Protein AF-A0A2A2GQL5-F1 (afdb_monomer_lite)

Secondary structure (DSSP, 8-state):
---HHHHHHHHHTSGGGHHHHHHHHHHHHHHHHS-HHHHHHEEEEEEETTEEEEEES-HHHHHHHHHHHHHHHHHHHH-TTT-TTGGG--EEEEE--HHHHSPPPPP---------------------SHHHHHHHHHHHHHHHHHSPP--

pLDDT: mean 88.0, std 9.82, range [41.44, 96.56]

Foldseek 3Di:
DPDPVRVVVVVCPDPVNVQVLQVVLVVVCCVPPNDPVLVVQFPDWDDDPLEIETAGADPVSQVVCQVCWVVSLVVLLVCCVSNVPSVSGDTYGYDHPCVVNPDDPDPPPPPPPLDAQPDPLDDDQPDPDPVVSVVSVVVSVVSVVRHDDDD

Sequence (151 aa):
MKDSKHIISLLKAQPEFAKLLIKDEINLFKAAYLTPYLQEQILFIFVKNQTLFFAAKHPAFCQEFNYTREQIIQTLRQYPQKFPTLSKLSEAKAYVPRHILAPKPIPTTEIKRYFSEHSKGIFINHSTNPEIHALFEKLRLAILRNQPTQE

Structure (mmCIF, N/CA/C/O backbone):
data_AF-A0A2A2GQL5-F1
#
_entry.id   AF-A0A2A2GQL5-F1
#
loop_
_atom_site.group_PDB
_atom_site.id
_atom_site.type_symbol
_atom_site.label_atom_id
_atom_site.label_alt_id
_atom_site.label_comp_id
_atom_site.label_asym_id
_atom_site.label_entity_id
_atom_site.label_seq_id
_atom_site.pdbx_PDB_ins_code
_atom_site.Cartn_x
_atom_site.Cartn_y
_atom_site.Cartn_z
_atom_site.occupancy
_atom_site.B_iso_or_equiv
_atom_site.auth_seq_id
_atom_site.auth_comp_id
_atom_site.auth_asym_id
_atom_site.auth_atom_id
_atom_site.pdbx_PDB_model_num
ATOM 1 N N . MET A 1 1 ? -32.077 23.769 20.628 1.00 59.22 1 MET A N 1
ATOM 2 C CA . MET A 1 1 ? -31.805 22.994 19.393 1.00 59.22 1 MET A CA 1
ATOM 3 C C . MET A 1 1 ? -30.647 22.053 19.679 1.00 59.22 1 MET A C 1
ATOM 5 O O . MET A 1 1 ? -29.729 22.473 20.371 1.00 59.22 1 MET A O 1
ATOM 9 N N . LYS A 1 2 ? -30.693 20.791 19.236 1.00 72.25 2 LYS A N 1
ATOM 10 C CA . LYS A 1 2 ? -29.534 19.894 19.391 1.00 72.25 2 LYS A CA 1
ATOM 11 C C . LYS A 1 2 ? -28.389 20.425 18.525 1.00 72.25 2 LYS A C 1
ATOM 13 O O . LYS A 1 2 ? -28.633 20.814 17.386 1.00 72.25 2 LYS A O 1
ATOM 18 N N . ASP A 1 3 ? -27.177 20.464 19.074 1.00 89.81 3 ASP A N 1
ATOM 19 C CA . ASP A 1 3 ? -25.984 20.879 18.333 1.00 89.81 3 ASP A CA 1
ATOM 20 C C . ASP A 1 3 ? -25.779 19.956 17.120 1.00 89.81 3 ASP A C 1
ATOM 22 O O . ASP A 1 3 ? -25.913 18.734 17.216 1.00 89.81 3 ASP A O 1
ATOM 26 N N . SER A 1 4 ? -25.436 20.546 15.979 1.00 86.19 4 SER A N 1
ATOM 27 C CA . SER A 1 4 ? -25.041 19.852 14.751 1.00 86.19 4 SER A CA 1
ATOM 28 C C . SER A 1 4 ? -24.032 18.723 15.004 1.00 86.19 4 SER A C 1
ATOM 30 O O . SER A 1 4 ? -24.197 17.619 14.483 1.00 86.19 4 SER A O 1
ATOM 32 N N . LYS A 1 5 ? -23.043 18.942 15.883 1.00 86.25 5 LYS A N 1
ATOM 33 C CA . LYS A 1 5 ? -22.047 17.925 16.265 1.00 86.25 5 LYS A CA 1
ATOM 34 C C . LYS A 1 5 ? -22.685 16.724 16.954 1.00 86.25 5 LYS A C 1
ATOM 36 O O . LYS A 1 5 ? -22.304 15.583 16.702 1.00 86.25 5 LYS A O 1
ATOM 41 N N . HIS A 1 6 ? -23.674 16.981 17.804 1.00 87.00 6 HIS A N 1
ATOM 42 C CA . HIS A 1 6 ? -24.406 15.942 18.513 1.00 87.00 6 HIS A CA 1
ATOM 43 C C . HIS A 1 6 ? -25.274 15.118 17.553 1.00 87.00 6 HIS A C 1
ATOM 45 O O . HIS A 1 6 ? -25.283 13.894 17.642 1.00 87.00 6 HIS A O 1
ATOM 51 N N . ILE A 1 7 ? -25.930 15.765 16.583 1.00 87.38 7 ILE A N 1
ATOM 52 C CA . ILE A 1 7 ? -26.711 15.082 15.537 1.00 87.38 7 ILE A CA 1
ATOM 53 C C . ILE A 1 7 ? -25.805 14.189 14.678 1.00 87.38 7 ILE A C 1
ATOM 55 O O . ILE A 1 7 ? -26.123 13.023 14.455 1.00 87.38 7 ILE A O 1
ATOM 59 N N . ILE A 1 8 ? -24.649 14.705 14.248 1.00 84.81 8 ILE A N 1
ATOM 60 C CA . ILE A 1 8 ? -23.669 13.941 13.463 1.00 84.81 8 ILE A CA 1
ATOM 61 C C . ILE A 1 8 ? -23.149 12.738 14.257 1.00 84.81 8 ILE A C 1
ATOM 63 O O . ILE A 1 8 ? -23.041 11.647 13.705 1.00 84.81 8 ILE A O 1
ATOM 67 N N . SER A 1 9 ? -22.850 12.914 15.546 1.00 84.31 9 SER A N 1
ATOM 68 C CA . SER A 1 9 ? -22.431 11.814 16.424 1.00 84.31 9 SER A CA 1
ATOM 69 C C . SER A 1 9 ? -23.502 10.721 16.516 1.00 84.31 9 SER A C 1
ATOM 71 O O . SER A 1 9 ? -23.198 9.538 16.372 1.00 84.31 9 SER A O 1
ATOM 73 N N . LEU A 1 10 ? -24.769 11.121 16.665 1.00 85.31 10 LEU A N 1
ATOM 74 C CA . LEU A 1 10 ? -25.898 10.195 16.728 1.00 85.31 10 LEU A CA 1
ATOM 75 C C . LEU A 1 10 ? -26.054 9.388 15.430 1.00 85.31 10 LEU A C 1
ATOM 77 O O . LEU A 1 10 ? -26.258 8.179 15.481 1.00 85.31 10 LEU A O 1
ATOM 81 N N . LEU A 1 11 ? -25.915 10.045 14.273 1.00 84.38 11 LEU A N 1
ATOM 82 C CA . LEU A 1 11 ? -25.955 9.385 12.965 1.00 84.38 11 LEU A CA 1
ATOM 83 C C . LEU A 1 11 ? -24.792 8.402 12.805 1.00 84.38 11 LEU A C 1
ATOM 85 O O . LEU A 1 11 ? -24.998 7.262 12.404 1.00 84.38 11 LEU A O 1
ATOM 89 N N . LYS A 1 12 ? -23.576 8.803 13.187 1.00 81.19 12 LYS A N 1
ATOM 90 C CA . LYS A 1 12 ? -22.389 7.936 13.133 1.00 81.19 12 LYS A CA 1
ATOM 91 C C . LYS A 1 12 ? -22.515 6.684 13.998 1.00 81.19 12 LYS A C 1
ATOM 93 O O . LYS A 1 12 ? -21.913 5.673 13.660 1.00 81.19 12 LYS A O 1
ATOM 98 N N . ALA A 1 13 ? -23.284 6.739 15.084 1.00 81.19 13 ALA A N 1
ATOM 99 C CA . ALA A 1 13 ? -23.524 5.585 15.945 1.00 81.19 13 ALA A CA 1
ATOM 100 C C . ALA A 1 13 ? -24.427 4.517 15.298 1.00 81.19 13 ALA A C 1
ATOM 102 O O . ALA A 1 13 ? -24.478 3.391 15.792 1.00 81.19 13 ALA A O 1
ATOM 103 N N . GLN A 1 14 ? -25.139 4.834 14.209 1.00 87.06 14 GLN A N 1
ATOM 104 C CA . GLN A 1 14 ? -25.998 3.859 13.545 1.00 87.06 14 GLN A CA 1
ATOM 105 C C . GLN A 1 14 ? -25.193 2.909 12.640 1.00 87.06 14 GLN A C 1
ATOM 107 O O . GLN A 1 14 ? -24.271 3.340 11.941 1.00 87.06 14 GLN A O 1
ATOM 112 N N . PRO A 1 15 ? -25.557 1.612 12.592 1.00 83.69 15 PRO A N 1
ATOM 113 C CA . PRO A 1 15 ? -24.811 0.594 11.846 1.00 83.69 15 PRO A CA 1
ATOM 114 C C . PRO A 1 15 ? -24.758 0.865 10.336 1.00 83.69 15 PRO A C 1
ATOM 116 O O . PRO A 1 15 ? -23.785 0.501 9.676 1.00 83.69 15 PRO A O 1
ATOM 119 N N . GLU A 1 16 ? -25.757 1.561 9.791 1.00 85.31 16 GLU A N 1
ATOM 120 C CA . GLU A 1 16 ? -25.812 1.981 8.385 1.00 85.31 16 GLU A CA 1
ATOM 121 C C . GLU A 1 16 ? -24.617 2.867 7.989 1.00 85.31 16 GLU A C 1
ATOM 123 O O . GLU A 1 16 ? -24.134 2.812 6.855 1.00 85.31 16 GLU A O 1
ATOM 128 N N . PHE A 1 17 ? -24.066 3.619 8.947 1.00 86.44 17 PHE A N 1
ATOM 129 C CA . PHE A 1 17 ? -22.921 4.506 8.752 1.00 86.44 17 PHE A CA 1
ATOM 130 C C . PHE A 1 17 ? -21.584 3.884 9.180 1.00 86.44 17 PHE A C 1
ATOM 132 O O . PHE A 1 17 ? -20.573 4.586 9.232 1.00 86.44 17 PHE A O 1
ATOM 139 N N . ALA A 1 18 ? -21.513 2.566 9.403 1.00 84.44 18 ALA A N 1
ATOM 140 C CA . ALA A 1 18 ? -20.266 1.887 9.778 1.00 84.44 18 ALA A CA 1
ATOM 141 C C . ALA A 1 18 ? -19.112 2.145 8.786 1.00 84.44 18 ALA A C 1
ATOM 143 O O . ALA A 1 18 ? -17.957 2.298 9.181 1.00 84.44 18 ALA A O 1
ATOM 144 N N . LYS A 1 19 ? -19.417 2.275 7.486 1.00 87.81 19 LYS A N 1
ATOM 145 C CA . LYS A 1 19 ? -18.421 2.641 6.459 1.00 87.81 19 LYS A CA 1
ATOM 146 C C . LYS A 1 19 ? -17.811 4.026 6.696 1.00 87.81 19 LYS A C 1
ATOM 148 O O . LYS A 1 19 ? -16.643 4.240 6.376 1.00 87.81 19 LYS A O 1
ATOM 153 N N . LEU A 1 20 ? -18.593 4.961 7.231 1.00 88.44 20 LEU A N 1
ATOM 154 C CA . LEU A 1 20 ? -18.150 6.321 7.518 1.00 88.44 20 LEU A CA 1
ATOM 155 C C . LEU A 1 20 ? -17.244 6.354 8.751 1.00 88.44 20 LEU A C 1
ATOM 157 O O . LEU A 1 20 ? -16.194 6.986 8.695 1.00 88.44 20 LEU A O 1
ATOM 161 N N . LEU A 1 21 ? -17.579 5.589 9.797 1.00 88.88 21 LEU A N 1
ATOM 162 C CA . LEU A 1 21 ? -16.697 5.383 10.952 1.00 88.88 21 LEU A CA 1
ATOM 163 C C . LEU A 1 21 ? -15.330 4.828 10.533 1.00 88.88 21 LEU A C 1
ATOM 165 O O . LEU A 1 21 ? -14.300 5.381 10.907 1.00 88.88 21 LEU A O 1
ATOM 169 N N . ILE A 1 22 ? -15.311 3.792 9.687 1.00 92.25 22 ILE A N 1
ATOM 170 C CA . ILE A 1 22 ? -14.058 3.221 9.166 1.00 92.25 22 ILE A CA 1
ATOM 171 C C . ILE A 1 22 ? -13.249 4.279 8.409 1.00 92.25 22 ILE A C 1
ATOM 173 O O . ILE A 1 22 ? -12.033 4.365 8.573 1.00 92.25 22 ILE A O 1
ATOM 177 N N . LYS A 1 23 ? -13.908 5.099 7.584 1.00 93.00 23 LYS A N 1
ATOM 178 C CA . LYS A 1 23 ? -13.243 6.170 6.835 1.00 93.00 23 LYS A CA 1
ATOM 179 C C . LYS A 1 23 ? -12.632 7.220 7.768 1.00 93.00 23 LYS A C 1
ATOM 181 O O . LYS A 1 23 ? -11.507 7.650 7.524 1.00 93.00 23 LYS A O 1
ATOM 186 N N . ASP A 1 24 ? -13.338 7.600 8.828 1.00 92.31 24 ASP A N 1
ATOM 187 C CA . ASP A 1 24 ? -12.842 8.545 9.830 1.00 92.31 24 ASP A CA 1
ATOM 188 C C . ASP A 1 24 ? -11.637 7.982 10.591 1.00 92.31 24 ASP A C 1
ATOM 190 O O . ASP A 1 24 ? -10.626 8.670 10.729 1.00 92.31 24 ASP A O 1
ATOM 194 N N . GLU A 1 25 ? -11.697 6.716 11.012 1.00 94.50 25 GLU A N 1
ATOM 195 C CA . GLU A 1 25 ? -10.573 6.032 11.661 1.00 94.50 25 GLU A CA 1
ATOM 196 C C . GLU A 1 25 ? -9.354 5.933 10.735 1.00 94.50 25 GLU A C 1
ATOM 198 O O . GLU A 1 25 ? -8.230 6.191 11.161 1.00 94.50 25 GLU A O 1
ATOM 203 N N . ILE A 1 26 ? -9.556 5.627 9.449 1.00 95.38 26 ILE A N 1
ATOM 204 C CA . ILE A 1 26 ? -8.481 5.614 8.447 1.00 95.38 26 ILE A CA 1
ATOM 205 C C . ILE A 1 26 ? -7.865 7.008 8.289 1.00 95.38 26 ILE A C 1
ATOM 207 O O . ILE A 1 26 ? -6.642 7.130 8.218 1.00 95.38 26 ILE A O 1
ATOM 211 N N . ASN A 1 27 ? -8.681 8.062 8.230 1.00 94.75 27 ASN A N 1
ATOM 212 C CA . ASN A 1 27 ? -8.187 9.435 8.107 1.00 94.75 27 ASN A CA 1
ATOM 213 C C . ASN A 1 27 ? -7.388 9.854 9.344 1.00 94.75 27 ASN A C 1
ATOM 215 O O . ASN A 1 27 ? -6.314 10.441 9.210 1.00 94.75 27 ASN A O 1
ATOM 219 N N . LEU A 1 28 ? -7.875 9.504 10.536 1.00 94.69 28 LEU A N 1
ATOM 220 C CA . LEU A 1 28 ? -7.161 9.729 11.787 1.00 94.69 28 LEU A CA 1
ATOM 221 C C . LEU A 1 28 ? -5.833 8.966 11.808 1.00 94.69 28 LEU A C 1
ATOM 223 O O . LEU A 1 28 ? -4.807 9.541 12.161 1.00 94.69 28 LEU A O 1
ATOM 227 N N . PHE A 1 29 ? -5.833 7.699 11.386 1.00 94.00 29 PHE A N 1
ATOM 228 C CA . PHE A 1 29 ? -4.621 6.890 11.291 1.00 94.00 29 PHE A CA 1
ATOM 229 C C . PHE A 1 29 ? -3.598 7.522 10.340 1.00 94.00 29 PHE A C 1
ATOM 231 O O . PHE A 1 29 ? -2.436 7.683 10.711 1.00 94.00 29 PHE A O 1
ATOM 238 N N . LYS A 1 30 ? -4.034 7.939 9.142 1.00 93.25 30 LYS A N 1
ATOM 239 C CA . LYS A 1 30 ? -3.178 8.635 8.172 1.00 93.25 30 LYS A CA 1
ATOM 240 C C . LYS A 1 30 ? -2.542 9.878 8.791 1.00 93.25 30 LYS A C 1
ATOM 242 O O . LYS A 1 30 ? -1.329 10.023 8.722 1.00 93.25 30 LYS A O 1
ATOM 247 N N . ALA A 1 31 ? -3.349 10.735 9.414 1.00 92.88 31 ALA A N 1
ATOM 248 C CA . ALA A 1 31 ? -2.881 11.993 9.985 1.00 92.88 31 ALA A CA 1
ATOM 249 C C . ALA A 1 31 ? -1.938 11.801 11.184 1.00 92.88 31 ALA A C 1
ATOM 251 O O . ALA A 1 31 ? -1.000 12.574 11.346 1.00 92.88 31 ALA A O 1
ATOM 252 N N . ALA A 1 32 ? -2.186 10.793 12.023 1.00 90.75 32 ALA A N 1
ATOM 253 C CA . ALA A 1 32 ? -1.440 10.593 13.262 1.00 90.75 32 ALA A CA 1
ATOM 254 C C . ALA A 1 32 ? -0.166 9.749 13.097 1.00 90.75 32 ALA A C 1
ATOM 256 O O . ALA A 1 32 ? 0.795 9.977 13.827 1.00 90.75 32 ALA A O 1
ATOM 257 N N . TYR A 1 33 ? -0.152 8.776 12.178 1.00 88.56 33 TYR A N 1
ATOM 258 C CA . TYR A 1 33 ? 0.907 7.755 12.121 1.00 88.56 33 TYR A CA 1
ATOM 259 C C . TYR A 1 33 ? 1.684 7.715 10.805 1.00 88.56 33 TYR A C 1
ATOM 261 O O . TYR A 1 33 ? 2.751 7.107 10.760 1.00 88.56 33 TYR A O 1
ATOM 269 N N . LEU A 1 34 ? 1.188 8.333 9.730 1.00 90.69 34 LEU A N 1
ATOM 270 C CA . LEU A 1 34 ? 1.891 8.335 8.449 1.00 90.69 34 LEU A CA 1
ATOM 271 C C . LEU A 1 34 ? 2.551 9.685 8.197 1.00 90.69 34 LEU A C 1
ATOM 273 O O . LEU A 1 34 ? 1.899 10.728 8.243 1.00 90.69 34 LEU A O 1
ATOM 277 N N . THR A 1 35 ? 3.834 9.655 7.841 1.00 91.56 35 THR A N 1
ATOM 278 C CA . THR A 1 35 ? 4.534 10.848 7.360 1.00 91.56 35 THR A CA 1
ATOM 279 C C . THR A 1 35 ? 3.921 11.328 6.038 1.00 91.56 35 THR A C 1
ATOM 281 O O . THR A 1 35 ? 3.376 10.508 5.289 1.00 91.56 35 THR A O 1
ATOM 284 N N . PRO A 1 36 ? 4.033 12.627 5.697 1.00 92.81 36 PRO A N 1
ATOM 285 C CA . PRO A 1 36 ? 3.515 13.155 4.432 1.00 92.81 36 PRO A CA 1
ATOM 286 C C . PRO A 1 36 ? 3.990 12.357 3.210 1.00 92.81 36 PRO A C 1
ATOM 288 O O . PRO A 1 36 ? 3.187 11.994 2.356 1.00 92.81 36 PRO A O 1
ATOM 291 N N . TYR A 1 37 ? 5.267 11.962 3.198 1.00 91.38 37 TYR A N 1
ATOM 292 C CA . TYR A 1 37 ? 5.838 11.117 2.150 1.00 91.3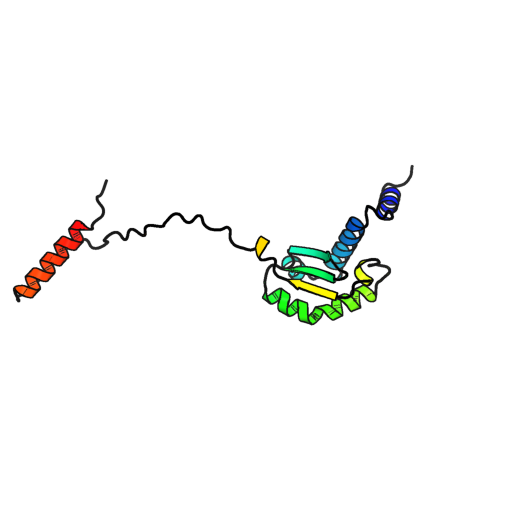8 37 TYR A CA 1
ATOM 293 C C . TYR A 1 37 ? 5.110 9.771 2.005 1.00 91.38 37 TYR A C 1
ATOM 295 O O . TYR A 1 37 ? 4.743 9.376 0.900 1.00 91.38 37 TYR A O 1
ATOM 303 N N . LEU A 1 38 ? 4.855 9.060 3.110 1.00 90.75 38 LEU A N 1
ATOM 304 C CA . LEU A 1 38 ? 4.147 7.776 3.062 1.00 90.75 38 LEU A CA 1
ATOM 305 C C . LEU A 1 38 ? 2.695 7.954 2.606 1.00 90.75 38 LEU A C 1
ATOM 307 O O . LEU A 1 38 ? 2.176 7.118 1.866 1.00 90.75 38 LEU A O 1
ATOM 311 N N . GLN A 1 39 ? 2.046 9.049 3.010 1.00 93.00 39 GLN A N 1
ATOM 312 C CA . GLN A 1 39 ? 0.692 9.368 2.561 1.00 93.00 39 GLN A CA 1
ATOM 313 C C . GLN A 1 39 ? 0.636 9.574 1.043 1.00 93.00 39 GLN A C 1
ATOM 315 O O . GLN A 1 39 ? -0.290 9.073 0.407 1.00 93.00 39 GLN A O 1
ATOM 320 N N . GLU A 1 40 ? 1.636 10.230 0.449 1.00 93.69 40 GLU A N 1
ATOM 321 C CA . GLU A 1 40 ? 1.721 10.429 -1.003 1.00 93.69 40 GLU A CA 1
ATOM 322 C C . GLU A 1 40 ? 1.887 9.123 -1.786 1.00 93.69 40 GLU A C 1
ATOM 324 O O . GLU A 1 40 ? 1.430 9.034 -2.929 1.00 93.69 40 GLU A O 1
ATOM 329 N N . GLN A 1 41 ? 2.518 8.103 -1.199 1.00 93.62 41 GLN A N 1
ATOM 330 C CA . GLN A 1 41 ? 2.685 6.795 -1.840 1.00 93.62 41 GLN A CA 1
ATOM 331 C C . GLN A 1 41 ? 1.406 5.948 -1.821 1.00 93.62 41 GLN A C 1
ATOM 333 O O . GLN A 1 41 ? 1.271 5.017 -2.621 1.00 93.62 41 GLN A O 1
ATOM 338 N N . ILE A 1 42 ? 0.451 6.270 -0.946 1.00 94.88 42 ILE A N 1
ATOM 339 C CA . ILE A 1 42 ? -0.797 5.525 -0.770 1.00 94.88 42 ILE A CA 1
ATOM 340 C C . ILE A 1 42 ? -1.911 6.175 -1.594 1.00 94.88 42 ILE A C 1
ATOM 342 O O . ILE A 1 42 ? -2.324 7.303 -1.343 1.00 94.88 42 ILE A O 1
ATOM 346 N N . LEU A 1 43 ? -2.471 5.423 -2.540 1.00 94.81 43 LEU A N 1
ATOM 347 C CA . LEU A 1 43 ? -3.637 5.832 -3.324 1.00 94.81 43 LEU A CA 1
ATOM 348 C C . LEU A 1 43 ? -4.898 5.858 -2.453 1.00 94.81 43 LEU A C 1
ATOM 350 O O . LEU A 1 43 ? -5.604 6.860 -2.384 1.00 94.81 43 LEU A O 1
ATOM 354 N N . PHE A 1 44 ? -5.182 4.755 -1.762 1.00 94.62 44 PHE A N 1
ATOM 355 C CA . PHE A 1 44 ? -6.315 4.638 -0.845 1.00 94.62 44 PHE A CA 1
ATOM 356 C C . PHE A 1 44 ? -6.105 3.486 0.140 1.00 94.62 44 PHE A C 1
ATOM 358 O O . PHE A 1 44 ? -5.250 2.621 -0.054 1.00 94.62 44 PHE A O 1
ATOM 365 N N . ILE A 1 45 ? -6.893 3.494 1.213 1.00 95.69 45 ILE A N 1
ATOM 366 C CA . ILE A 1 45 ? -6.896 2.4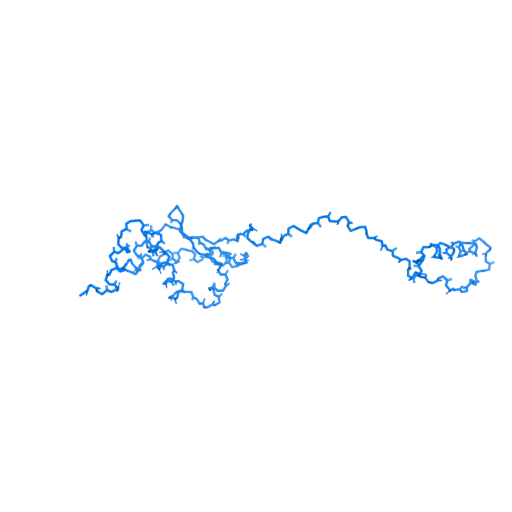64 2.254 1.00 95.69 45 ILE A CA 1
ATOM 367 C C . ILE A 1 45 ? -8.332 1.974 2.409 1.00 95.69 45 ILE A C 1
ATOM 369 O O . ILE A 1 45 ? -9.263 2.781 2.357 1.00 95.69 45 ILE A O 1
ATOM 373 N N . PHE A 1 46 ? -8.524 0.672 2.595 1.00 95.38 46 PHE A N 1
ATOM 374 C CA . PHE A 1 46 ? -9.841 0.095 2.857 1.00 95.38 46 PHE A CA 1
ATOM 375 C C . PHE A 1 46 ? -9.746 -1.144 3.743 1.00 95.38 46 PHE A C 1
ATOM 377 O O . PHE A 1 46 ? -8.685 -1.746 3.889 1.00 95.38 46 PHE A O 1
ATOM 384 N N . VAL A 1 47 ? -10.877 -1.542 4.318 1.00 94.69 47 VAL A N 1
ATOM 385 C CA . VAL A 1 47 ? -10.993 -2.753 5.136 1.00 94.69 47 VAL A CA 1
ATOM 386 C C . VAL A 1 47 ? -11.761 -3.816 4.359 1.00 94.69 47 VAL A C 1
ATOM 388 O O . VAL A 1 47 ? -12.824 -3.535 3.803 1.00 94.69 47 VAL A O 1
ATOM 391 N N . LYS A 1 48 ? -11.244 -5.046 4.329 1.00 93.88 48 LYS A N 1
ATOM 392 C CA . LYS A 1 48 ? -11.937 -6.215 3.769 1.00 93.88 48 LYS A CA 1
ATOM 393 C C . LYS A 1 48 ? -11.497 -7.474 4.510 1.00 93.88 48 LYS A C 1
ATOM 395 O O . LYS A 1 48 ? -10.311 -7.647 4.744 1.00 93.88 48 LYS A O 1
ATOM 400 N N . ASN A 1 49 ? -12.434 -8.356 4.860 1.00 92.69 49 ASN A N 1
ATOM 401 C CA . ASN A 1 49 ? -12.152 -9.646 5.511 1.00 92.69 49 ASN A CA 1
ATOM 402 C C . ASN A 1 49 ? -11.251 -9.530 6.761 1.00 92.69 49 ASN A C 1
ATOM 404 O O . ASN A 1 49 ? -10.289 -10.275 6.900 1.00 92.69 49 ASN A O 1
ATOM 408 N N . GLN A 1 50 ? -11.531 -8.564 7.647 1.00 92.88 50 GLN A N 1
ATOM 409 C CA . GLN A 1 50 ? -10.705 -8.245 8.830 1.00 92.88 50 GLN A CA 1
ATOM 410 C C . GLN A 1 50 ? -9.250 -7.827 8.523 1.00 92.88 50 GLN A C 1
ATOM 412 O O . GLN A 1 50 ? -8.429 -7.732 9.431 1.00 92.88 50 GLN A O 1
ATOM 417 N N .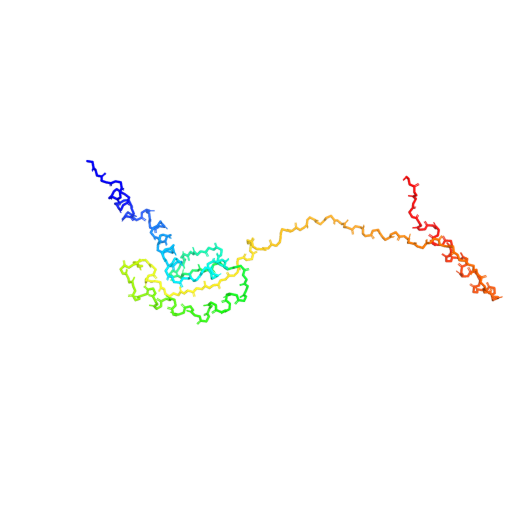 THR A 1 51 ? -8.932 -7.528 7.262 1.00 95.06 51 THR A N 1
ATOM 418 C CA . THR A 1 51 ? -7.623 -7.041 6.821 1.00 95.06 51 THR A CA 1
ATOM 419 C C . THR A 1 51 ? -7.693 -5.562 6.441 1.00 95.06 51 THR A C 1
ATOM 421 O O . THR A 1 51 ? -8.619 -5.134 5.741 1.00 95.06 51 THR A O 1
ATOM 424 N N . LEU A 1 52 ? -6.694 -4.789 6.870 1.00 96.00 52 LEU A N 1
ATOM 425 C CA . LEU A 1 52 ? -6.473 -3.410 6.441 1.00 96.00 52 LEU A CA 1
ATOM 426 C C . LEU A 1 52 ? -5.600 -3.387 5.181 1.00 96.00 52 LEU A C 1
ATOM 428 O O . LEU A 1 52 ? -4.426 -3.754 5.219 1.00 96.00 52 LEU A O 1
ATOM 432 N N . PHE A 1 53 ? -6.164 -2.953 4.061 1.00 96.12 53 PHE A N 1
ATOM 433 C CA . PHE A 1 53 ? -5.475 -2.904 2.778 1.00 96.12 53 PHE A CA 1
ATOM 434 C C . PHE A 1 53 ? -4.992 -1.501 2.438 1.00 96.12 53 PHE A C 1
ATOM 436 O O . PHE A 1 53 ? -5.758 -0.541 2.496 1.00 96.12 53 PHE A O 1
ATOM 443 N N . PHE A 1 54 ? -3.744 -1.419 1.989 1.00 95.75 54 PHE A N 1
ATOM 444 C CA . PHE A 1 54 ? -3.085 -0.212 1.512 1.00 95.75 54 PHE A CA 1
ATOM 445 C C . PHE A 1 54 ? -2.810 -0.356 0.015 1.00 95.75 54 PHE A C 1
ATOM 447 O O . PHE A 1 54 ? -1.961 -1.146 -0.402 1.00 95.75 54 PHE A O 1
ATOM 454 N N . ALA A 1 55 ? -3.539 0.395 -0.807 1.00 96.06 55 ALA A N 1
ATOM 455 C CA . ALA A 1 55 ? -3.270 0.471 -2.235 1.00 96.06 55 ALA A CA 1
ATOM 456 C C . ALA A 1 55 ? -2.158 1.498 -2.472 1.00 96.06 55 ALA A C 1
ATOM 458 O O . ALA A 1 55 ? -2.351 2.683 -2.200 1.00 96.06 55 ALA A O 1
ATOM 459 N N . ALA A 1 56 ? -1.002 1.059 -2.964 1.00 95.38 56 ALA A N 1
ATOM 460 C CA . ALA A 1 56 ? 0.178 1.900 -3.146 1.00 95.38 56 ALA A CA 1
ATOM 461 C C . ALA A 1 56 ? 0.502 2.156 -4.622 1.00 95.38 56 ALA A C 1
ATOM 463 O O . ALA A 1 56 ? 0.150 1.366 -5.499 1.00 95.38 56 ALA A O 1
ATOM 464 N N . LYS A 1 57 ? 1.212 3.256 -4.887 1.00 93.94 57 LYS A N 1
ATOM 465 C CA . LYS A 1 57 ? 1.663 3.648 -6.231 1.00 93.94 57 LYS A CA 1
ATOM 466 C C . LYS A 1 57 ? 2.782 2.759 -6.772 1.00 93.94 57 LYS A C 1
ATOM 468 O O . LYS A 1 57 ? 2.812 2.491 -7.968 1.00 93.94 57 LYS A O 1
ATOM 473 N N . HIS A 1 58 ? 3.700 2.319 -5.911 1.00 91.44 58 HIS A N 1
ATOM 474 C CA . HIS A 1 58 ? 4.936 1.662 -6.335 1.00 91.44 58 HIS A CA 1
ATOM 475 C C . HIS A 1 58 ? 5.158 0.305 -5.637 1.00 91.44 58 HIS A C 1
ATOM 477 O O . HIS A 1 58 ? 4.957 0.217 -4.425 1.00 91.44 58 HIS A O 1
ATOM 483 N N . PRO A 1 59 ? 5.627 -0.745 -6.344 1.00 91.31 59 PRO A N 1
ATOM 484 C CA . PRO A 1 59 ? 5.887 -2.060 -5.746 1.00 91.31 59 PRO A CA 1
ATOM 485 C C . PRO A 1 59 ? 6.908 -2.041 -4.606 1.00 91.31 59 PRO A C 1
ATOM 487 O O . PRO A 1 59 ? 6.710 -2.731 -3.610 1.00 91.31 59 PRO A O 1
ATOM 490 N N . ALA A 1 60 ? 7.958 -1.219 -4.720 1.00 90.94 60 ALA A N 1
ATOM 491 C CA . ALA A 1 60 ? 8.976 -1.098 -3.670 1.00 90.94 60 ALA A CA 1
ATOM 492 C C . ALA A 1 60 ? 8.376 -0.623 -2.336 1.00 90.94 60 ALA A C 1
ATOM 494 O O . ALA A 1 60 ? 8.732 -1.138 -1.284 1.00 90.94 60 ALA A O 1
ATOM 495 N N . PHE A 1 61 ? 7.387 0.280 -2.378 1.00 91.31 61 PHE A N 1
ATOM 496 C CA . PHE A 1 61 ? 6.667 0.685 -1.172 1.00 91.31 61 PHE A CA 1
ATOM 497 C C . PHE A 1 61 ? 5.949 -0.505 -0.532 1.00 91.31 61 PHE A C 1
ATOM 499 O O . PHE A 1 61 ? 5.989 -0.666 0.681 1.00 91.31 61 PHE A O 1
ATOM 506 N N . CYS A 1 62 ? 5.299 -1.360 -1.329 1.00 92.88 62 CYS A N 1
ATOM 507 C CA . CYS A 1 62 ? 4.612 -2.534 -0.793 1.00 92.88 62 CYS A CA 1
ATOM 508 C C . CYS A 1 62 ? 5.576 -3.500 -0.106 1.00 92.88 62 CYS A C 1
ATOM 510 O O . CYS A 1 62 ? 5.198 -4.102 0.894 1.00 92.88 62 CYS A O 1
ATOM 512 N N . GLN A 1 63 ? 6.790 -3.654 -0.633 1.00 89.62 63 GLN A N 1
ATOM 513 C CA . GLN A 1 63 ? 7.808 -4.507 -0.032 1.00 89.62 63 GLN A CA 1
ATOM 514 C C . GLN A 1 63 ? 8.193 -3.997 1.363 1.00 89.62 63 GLN A C 1
ATOM 516 O O . GLN A 1 63 ? 7.995 -4.722 2.334 1.00 89.62 63 GLN A O 1
ATOM 521 N N . GLU A 1 64 ? 8.609 -2.734 1.476 1.00 87.75 64 GLU A N 1
ATOM 522 C CA . GLU A 1 64 ? 8.968 -2.108 2.760 1.00 87.75 64 GLU A CA 1
ATOM 523 C C . GLU A 1 64 ? 7.799 -2.096 3.753 1.00 87.75 64 GLU A C 1
ATOM 525 O O . GLU A 1 64 ? 7.930 -2.438 4.929 1.00 87.75 64 GLU A O 1
ATOM 530 N N . PHE A 1 65 ? 6.604 -1.763 3.269 1.00 90.00 65 PHE A N 1
ATOM 531 C CA . PHE A 1 65 ? 5.408 -1.711 4.099 1.00 90.00 65 PHE A CA 1
ATOM 532 C C . PHE A 1 65 ? 5.025 -3.089 4.651 1.00 90.00 65 PHE A C 1
ATOM 534 O O . PHE A 1 65 ? 4.632 -3.220 5.809 1.00 90.00 65 PHE A O 1
ATOM 541 N N . ASN A 1 66 ? 5.148 -4.146 3.846 1.00 88.06 66 ASN A N 1
ATOM 542 C CA . ASN A 1 66 ? 4.783 -5.488 4.286 1.00 88.06 66 ASN A CA 1
ATOM 543 C C . ASN A 1 66 ? 5.733 -6.040 5.364 1.00 88.06 66 ASN A C 1
ATOM 545 O O . ASN A 1 66 ? 5.294 -6.893 6.132 1.00 88.06 66 ASN A O 1
ATOM 549 N N . TYR A 1 67 ? 6.961 -5.525 5.501 1.00 88.19 67 TYR A N 1
ATOM 550 C CA . TYR A 1 67 ? 7.826 -5.845 6.646 1.00 88.19 67 TYR A CA 1
ATOM 551 C C . TYR A 1 67 ? 7.318 -5.245 7.966 1.00 88.19 67 TYR A C 1
ATOM 553 O O . TYR A 1 67 ? 7.492 -5.847 9.021 1.00 88.19 67 TYR A O 1
ATOM 561 N N . THR A 1 68 ? 6.643 -4.092 7.926 1.00 88.06 68 THR A N 1
ATOM 562 C CA . THR A 1 68 ? 6.152 -3.378 9.125 1.00 88.06 68 THR A CA 1
ATOM 563 C C . THR A 1 68 ? 4.674 -3.638 9.439 1.00 88.06 68 THR A C 1
ATOM 565 O O . THR A 1 68 ? 4.141 -3.144 10.434 1.00 88.06 68 THR A O 1
ATOM 568 N N . ARG A 1 69 ? 3.991 -4.462 8.635 1.00 90.00 69 ARG A N 1
ATOM 569 C CA . ARG A 1 69 ? 2.539 -4.709 8.731 1.00 90.00 69 ARG A CA 1
ATOM 570 C C . ARG A 1 69 ? 2.057 -5.165 10.112 1.00 90.00 69 ARG A C 1
ATOM 572 O O . ARG A 1 69 ? 0.964 -4.794 10.533 1.00 90.00 69 ARG A O 1
ATOM 579 N N . GLU A 1 70 ? 2.858 -5.957 10.821 1.00 91.38 70 GLU A N 1
ATOM 580 C CA . GLU A 1 70 ? 2.504 -6.467 12.150 1.00 91.38 70 GLU A CA 1
ATOM 581 C C . GLU A 1 70 ? 2.520 -5.349 13.194 1.00 91.38 70 GLU A C 1
ATOM 583 O O . GLU A 1 70 ? 1.594 -5.243 13.998 1.00 91.38 70 GLU A O 1
ATOM 588 N N . GLN A 1 71 ? 3.512 -4.458 13.119 1.00 91.12 71 GLN A N 1
ATOM 589 C CA . GLN A 1 71 ? 3.630 -3.297 14.002 1.00 91.12 71 GLN A CA 1
ATOM 590 C C . GLN A 1 71 ? 2.446 -2.344 13.826 1.00 91.12 71 GLN A C 1
ATOM 592 O O . GLN A 1 71 ? 1.948 -1.797 14.809 1.00 91.12 71 GLN A O 1
ATOM 597 N N . ILE A 1 72 ? 1.937 -2.190 12.600 1.00 91.81 72 ILE A N 1
ATOM 598 C CA . ILE A 1 72 ? 0.743 -1.377 12.325 1.00 91.81 72 ILE A CA 1
ATOM 599 C C . ILE A 1 72 ? -0.468 -1.935 13.075 1.00 91.81 72 ILE A C 1
ATOM 601 O O . ILE A 1 72 ? -1.160 -1.194 13.774 1.00 91.81 72 ILE A O 1
ATOM 605 N N . ILE A 1 73 ? -0.709 -3.244 12.977 1.00 94.19 73 ILE A N 1
ATOM 606 C CA . ILE A 1 73 ? -1.832 -3.892 13.665 1.00 94.19 73 ILE A CA 1
ATOM 607 C C . ILE A 1 73 ? -1.665 -3.834 15.186 1.00 94.19 73 ILE A C 1
ATOM 609 O O . ILE A 1 73 ? -2.625 -3.531 15.894 1.00 94.19 73 ILE A O 1
ATOM 613 N N . GLN A 1 74 ? -0.455 -4.064 15.697 1.00 93.25 74 GLN A N 1
ATOM 614 C CA . GLN A 1 74 ? -0.158 -3.923 17.125 1.00 93.25 74 GLN A CA 1
ATOM 615 C C . GLN A 1 74 ? -0.417 -2.493 17.619 1.00 93.25 74 GLN A C 1
ATOM 617 O O . GLN A 1 74 ? -1.074 -2.312 18.642 1.00 93.25 74 GLN A O 1
ATOM 622 N N . THR A 1 75 ? 0.010 -1.483 16.860 1.00 91.50 75 THR A N 1
ATOM 623 C CA . THR A 1 75 ? -0.220 -0.067 17.186 1.00 91.50 75 THR A CA 1
ATOM 624 C C . THR A 1 75 ? -1.712 0.256 17.218 1.00 91.50 75 THR A C 1
ATOM 626 O O . THR A 1 75 ? -2.195 0.857 18.174 1.00 91.50 75 THR A O 1
ATOM 629 N N . LEU A 1 76 ? -2.486 -0.191 16.225 1.00 93.56 76 LEU A N 1
ATOM 630 C CA . LEU A 1 76 ? -3.939 0.016 16.210 1.00 93.56 76 LEU A CA 1
ATOM 631 C C . LEU A 1 76 ? -4.622 -0.633 17.425 1.00 93.56 76 LEU A C 1
ATOM 633 O O . LEU A 1 76 ? -5.522 -0.038 18.019 1.00 93.56 76 LEU A O 1
ATOM 637 N N . ARG A 1 77 ? -4.164 -1.821 17.836 1.00 94.31 77 ARG A N 1
ATOM 638 C CA . ARG A 1 77 ? -4.664 -2.539 19.021 1.00 94.31 77 ARG A CA 1
ATOM 639 C C . ARG A 1 77 ? -4.351 -1.844 20.343 1.00 94.31 77 ARG A C 1
ATOM 641 O O . ARG A 1 77 ? -5.120 -2.004 21.284 1.00 94.31 77 ARG A O 1
ATOM 648 N N . GLN A 1 78 ? -3.271 -1.069 20.425 1.00 93.94 78 GLN A N 1
ATOM 649 C CA . GLN A 1 78 ? -2.918 -0.306 21.630 1.00 93.94 78 GLN A CA 1
ATOM 650 C C . GLN A 1 78 ? -3.870 0.869 21.896 1.00 93.94 78 GLN A C 1
ATOM 652 O O . GLN A 1 78 ? -3.977 1.324 23.034 1.00 93.94 78 GLN A O 1
ATOM 657 N N . TYR A 1 79 ? -4.593 1.347 20.878 1.00 93.25 79 TYR A N 1
ATOM 658 C CA . TYR A 1 79 ? -5.468 2.518 20.986 1.00 93.25 79 TYR A CA 1
ATOM 659 C C . TYR A 1 79 ? -6.929 2.215 20.601 1.00 93.25 79 TYR A C 1
ATOM 661 O O . TYR A 1 79 ? -7.491 2.897 19.737 1.00 93.25 79 TYR A O 1
ATOM 669 N N . PRO A 1 80 ? -7.608 1.260 21.268 1.00 92.81 80 PRO A N 1
ATOM 670 C CA . PRO A 1 80 ? -8.968 0.849 20.909 1.00 92.81 80 PRO A CA 1
ATOM 671 C C . PRO A 1 80 ? -10.001 1.969 21.086 1.00 92.81 80 PRO A C 1
ATOM 673 O O . PRO A 1 80 ? -11.001 1.999 20.380 1.00 92.81 80 PRO A O 1
ATOM 676 N N . GLN A 1 81 ? -9.741 2.928 21.981 1.00 90.62 81 GLN A N 1
ATOM 677 C CA . GLN A 1 81 ? -10.604 4.097 22.185 1.00 90.62 81 GLN A CA 1
ATOM 678 C C . GLN A 1 81 ? -10.582 5.067 20.993 1.00 90.62 81 GLN A C 1
ATOM 680 O O . GLN A 1 81 ? -11.574 5.735 20.720 1.00 90.62 81 GLN A O 1
ATOM 685 N N . LYS A 1 82 ? -9.450 5.153 20.278 1.00 89.56 82 LYS A N 1
ATOM 686 C CA . LYS A 1 82 ? -9.306 5.998 19.079 1.00 89.56 82 LYS A CA 1
ATOM 687 C C . LYS A 1 82 ? -9.682 5.249 17.802 1.00 89.56 82 LYS A C 1
ATOM 689 O O . LYS A 1 82 ? -10.149 5.867 16.853 1.00 89.56 82 LYS A O 1
ATOM 694 N N . PHE A 1 83 ? -9.474 3.935 17.801 1.00 93.12 83 PHE A N 1
ATOM 695 C CA . PHE A 1 83 ? -9.670 3.059 16.652 1.00 93.12 83 PHE A CA 1
ATOM 696 C C . PHE A 1 83 ? -10.590 1.878 16.998 1.00 93.12 83 PHE A C 1
ATOM 698 O O . PHE A 1 83 ? -10.137 0.729 17.007 1.00 93.12 83 PHE A O 1
ATOM 705 N N . PRO A 1 84 ? -11.871 2.109 17.331 1.00 90.62 84 PRO A N 1
ATOM 706 C CA . PRO A 1 84 ? -12.765 1.046 17.794 1.00 90.62 84 PRO A CA 1
ATOM 707 C C . PRO A 1 84 ? -13.024 -0.03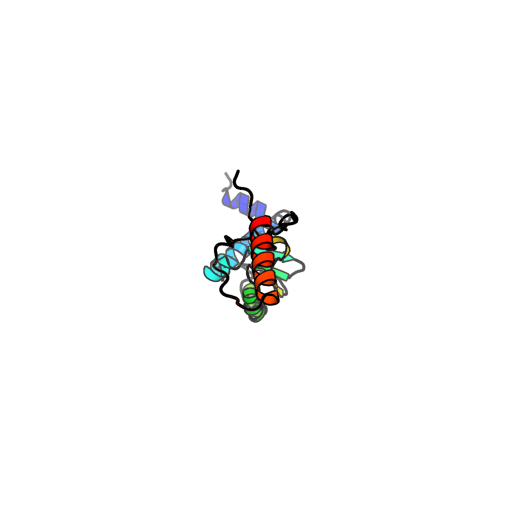8 16.739 1.00 90.62 84 PRO A C 1
ATOM 709 O O . PRO A 1 84 ? -13.312 -1.187 17.096 1.00 90.62 84 PRO A O 1
ATOM 712 N N . THR A 1 85 ? -12.905 0.295 15.452 1.00 91.94 85 THR A N 1
ATOM 713 C CA . THR A 1 85 ? -13.077 -0.653 14.348 1.00 91.94 85 THR A CA 1
ATOM 714 C C . THR A 1 85 ? -11.739 -1.217 13.886 1.00 91.94 85 THR A C 1
ATOM 716 O O . THR A 1 85 ? -11.601 -2.436 13.767 1.00 91.94 85 THR A O 1
ATOM 719 N N . LEU A 1 86 ? -10.734 -0.365 13.656 1.00 93.62 86 LEU A N 1
ATOM 720 C CA . LEU A 1 86 ? -9.436 -0.794 13.126 1.00 93.62 86 LEU A CA 1
ATOM 721 C C . LEU A 1 86 ? -8.614 -1.605 14.143 1.00 93.62 86 LEU A C 1
ATOM 723 O O . LEU A 1 86 ? -7.838 -2.468 13.737 1.00 93.62 86 LEU A O 1
ATOM 727 N N . SER A 1 87 ? -8.810 -1.401 15.451 1.00 94.12 87 SER A N 1
ATOM 728 C CA . SER A 1 87 ? -8.140 -2.198 16.499 1.00 94.12 87 SER A CA 1
ATOM 729 C C . SER A 1 87 ? -8.525 -3.681 16.478 1.00 94.12 87 SER A C 1
ATOM 731 O O . SER A 1 87 ? -7.756 -4.524 16.932 1.00 94.12 87 SER A O 1
ATOM 733 N N . LYS A 1 88 ? -9.690 -4.027 15.918 1.00 94.19 88 LYS A N 1
ATOM 734 C CA . LYS A 1 88 ? -10.190 -5.411 15.841 1.00 94.19 88 LYS A CA 1
ATOM 735 C C . LYS A 1 88 ? -9.646 -6.185 14.640 1.00 94.19 88 LYS A C 1
ATOM 737 O O . LYS A 1 88 ? -9.960 -7.360 14.480 1.00 94.19 88 LYS A O 1
ATOM 742 N N . LEU A 1 89 ? -8.874 -5.535 13.771 1.00 94.69 89 LEU A N 1
ATOM 743 C CA . LEU A 1 89 ? -8.353 -6.156 12.560 1.00 94.69 89 LEU A CA 1
ATOM 744 C C . LEU A 1 89 ? -7.242 -7.161 12.883 1.00 94.69 89 LEU A C 1
ATOM 746 O O . LEU A 1 89 ? -6.487 -7.023 13.855 1.00 94.69 89 LEU A O 1
ATOM 750 N N . SER A 1 90 ? -7.158 -8.203 12.061 1.00 93.06 90 SER A N 1
ATOM 751 C CA . SER A 1 90 ? -6.203 -9.296 12.232 1.00 93.06 90 SER A CA 1
ATOM 752 C C . SER A 1 90 ? -4.884 -9.020 11.518 1.00 93.06 90 SER A C 1
ATOM 754 O O . SER A 1 90 ? -3.828 -9.356 12.049 1.00 93.06 90 SER A O 1
ATOM 756 N N . GLU A 1 91 ? -4.942 -8.380 10.350 1.00 95.06 91 GLU A N 1
ATOM 757 C CA . GLU A 1 91 ? -3.807 -8.261 9.436 1.00 95.06 91 GLU A CA 1
ATOM 758 C C . GLU A 1 91 ? -3.817 -6.927 8.672 1.00 95.06 91 GLU A C 1
ATOM 760 O O . GLU A 1 91 ? -4.871 -6.32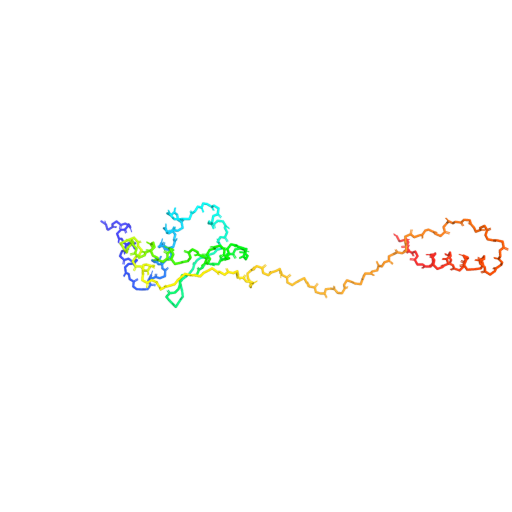4 8.452 1.00 95.06 91 GLU A O 1
ATOM 765 N N . ALA A 1 92 ? -2.643 -6.480 8.223 1.00 95.12 92 ALA A N 1
ATOM 766 C CA . ALA A 1 92 ? -2.479 -5.380 7.277 1.00 95.12 92 ALA A CA 1
ATOM 767 C C . ALA A 1 92 ? -1.701 -5.850 6.037 1.00 95.12 92 ALA A C 1
ATOM 769 O O . ALA A 1 92 ? -0.783 -6.665 6.147 1.00 95.12 92 ALA A O 1
ATOM 770 N N . LYS A 1 93 ? -2.062 -5.349 4.851 1.00 95.12 93 LYS A N 1
ATOM 771 C CA . LYS A 1 93 ? -1.406 -5.694 3.576 1.00 95.12 93 LYS A CA 1
ATOM 772 C C . LYS A 1 93 ? -1.283 -4.484 2.667 1.00 95.12 93 LYS A C 1
ATOM 774 O O . LYS A 1 93 ? -2.262 -3.766 2.471 1.00 95.12 93 LYS A O 1
ATOM 779 N N . ALA A 1 94 ? -0.127 -4.317 2.035 1.00 95.19 94 ALA A N 1
ATOM 780 C CA . ALA A 1 94 ? 0.046 -3.379 0.931 1.00 95.19 94 ALA A CA 1
ATOM 781 C C . ALA A 1 94 ? 0.097 -4.096 -0.421 1.00 95.19 94 ALA A C 1
ATOM 783 O O . ALA A 1 94 ? 0.703 -5.163 -0.549 1.00 95.19 94 ALA A O 1
ATOM 784 N N . TYR A 1 95 ? -0.520 -3.493 -1.438 1.00 95.06 95 TYR A N 1
ATOM 785 C CA . TYR A 1 95 ? -0.493 -3.991 -2.813 1.00 95.06 95 TYR A CA 1
ATOM 786 C C . TYR A 1 95 ? -0.531 -2.851 -3.836 1.00 95.06 95 TYR A C 1
ATOM 788 O O . TYR A 1 95 ? -0.982 -1.743 -3.548 1.00 95.06 95 TYR A O 1
ATOM 796 N N . VAL A 1 96 ? -0.099 -3.151 -5.062 1.00 94.94 96 VAL A N 1
ATOM 797 C CA . VAL A 1 96 ? -0.159 -2.224 -6.197 1.00 94.94 96 VAL A CA 1
ATOM 798 C C . VAL A 1 96 ? -1.399 -2.540 -7.041 1.00 94.94 96 VAL A C 1
ATOM 800 O O . VAL A 1 96 ? -1.476 -3.630 -7.622 1.00 94.94 96 VAL A O 1
ATOM 803 N N . PRO A 1 97 ? -2.390 -1.635 -7.143 1.00 92.94 97 PRO A N 1
ATOM 804 C CA . PRO A 1 97 ? -3.588 -1.869 -7.936 1.00 92.94 97 PRO A CA 1
ATOM 805 C C . PRO A 1 97 ? -3.280 -1.722 -9.433 1.00 92.94 97 PRO A C 1
ATOM 807 O O . PRO A 1 97 ? -3.450 -0.656 -10.023 1.00 92.94 97 PRO A O 1
ATOM 810 N N . ARG A 1 98 ? -2.858 -2.822 -10.070 1.00 87.25 98 ARG A N 1
ATOM 811 C CA . ARG A 1 98 ? -2.507 -2.846 -11.504 1.00 87.25 98 ARG A CA 1
ATOM 812 C C . ARG A 1 98 ? -3.626 -2.327 -12.408 1.00 87.25 98 ARG A C 1
ATOM 814 O O . ARG A 1 98 ? -3.338 -1.632 -13.361 1.00 87.25 98 ARG A O 1
ATOM 821 N N . HIS A 1 99 ? -4.889 -2.604 -12.090 1.00 81.88 99 HIS A N 1
ATOM 822 C CA . HIS A 1 99 ? -6.032 -2.138 -12.885 1.00 81.88 99 HIS A CA 1
ATOM 823 C C . HIS A 1 99 ? -6.214 -0.608 -12.882 1.00 81.88 99 HIS A C 1
ATOM 825 O O . HIS A 1 99 ? -6.837 -0.078 -13.792 1.00 81.88 99 HIS A O 1
ATOM 831 N N . ILE A 1 100 ? -5.683 0.095 -11.875 1.00 81.00 100 ILE A N 1
ATOM 832 C CA . ILE A 1 100 ? -5.750 1.563 -11.762 1.00 81.00 100 ILE A CA 1
ATOM 833 C C . ILE A 1 100 ? -4.513 2.203 -12.395 1.00 81.00 100 ILE A C 1
ATOM 835 O O . ILE A 1 100 ? -4.603 3.265 -12.999 1.00 81.00 100 ILE A O 1
ATOM 839 N N . LEU A 1 101 ? -3.357 1.558 -12.232 1.00 83.88 101 LEU A N 1
ATOM 840 C CA . LEU A 1 101 ? -2.055 2.084 -12.646 1.00 83.88 101 LEU A CA 1
ATOM 841 C C . LEU A 1 101 ? -1.604 1.608 -14.030 1.00 83.88 101 LEU A C 1
ATOM 843 O O . LEU A 1 101 ? -0.598 2.100 -14.535 1.00 83.88 101 LEU A O 1
ATOM 847 N N . ALA A 1 102 ? -2.300 0.641 -14.632 1.00 80.38 102 ALA A N 1
ATOM 848 C CA . ALA A 1 102 ? -1.961 0.161 -15.959 1.00 80.38 102 ALA A CA 1
ATOM 849 C C . ALA A 1 102 ? -2.055 1.316 -16.967 1.00 80.38 102 ALA A C 1
ATOM 851 O O . ALA A 1 102 ? -3.051 2.049 -16.966 1.00 80.38 102 ALA A O 1
ATOM 852 N N . PRO A 1 103 ? -1.046 1.480 -17.841 1.00 75.31 103 PRO A N 1
ATOM 853 C CA . PRO A 1 103 ? -1.161 2.419 -18.940 1.00 75.31 103 PRO A CA 1
ATOM 854 C C . PRO A 1 103 ? -2.393 2.048 -19.766 1.00 75.31 103 PRO A C 1
ATOM 856 O O . PRO A 1 103 ? -2.673 0.866 -19.989 1.00 75.31 103 PRO A O 1
ATOM 859 N N . LYS A 1 104 ? -3.147 3.065 -20.203 1.00 76.25 104 LYS A N 1
ATOM 860 C CA . LYS A 1 104 ? -4.259 2.844 -21.129 1.00 76.25 104 LYS A CA 1
ATOM 861 C C . LYS A 1 104 ? -3.714 2.078 -22.337 1.00 76.25 104 LYS A C 1
ATOM 863 O O . LYS A 1 104 ? -2.637 2.444 -22.819 1.00 76.25 104 LYS A O 1
ATOM 868 N N . PRO A 1 105 ? -4.414 1.038 -22.819 1.00 68.88 105 PRO A N 1
ATOM 869 C CA . PRO A 1 105 ? -3.999 0.357 -24.031 1.00 68.88 105 PRO A CA 1
ATOM 870 C C . PRO A 1 105 ? -3.893 1.406 -25.135 1.00 68.88 105 PRO A C 1
ATOM 872 O O . PRO A 1 105 ? -4.859 2.111 -25.431 1.00 68.88 105 PRO A O 1
ATOM 875 N N . ILE A 1 106 ? -2.687 1.562 -25.678 1.00 71.06 106 ILE A N 1
ATOM 876 C CA . ILE A 1 106 ? -2.466 2.408 -26.844 1.00 71.06 106 ILE A CA 1
ATOM 877 C C . ILE A 1 106 ? -3.273 1.737 -27.958 1.00 71.06 106 ILE A C 1
ATOM 879 O O . ILE A 1 106 ? -3.069 0.537 -28.181 1.00 71.06 106 ILE A O 1
ATOM 883 N N . PRO A 1 107 ? -4.222 2.438 -28.607 1.00 69.94 107 PRO A N 1
ATOM 884 C CA . PRO A 1 107 ? -4.948 1.852 -29.719 1.00 69.94 107 PRO A CA 1
ATOM 885 C C . PRO A 1 107 ? -3.920 1.350 -30.726 1.00 69.94 107 PRO A C 1
ATOM 887 O O . PRO A 1 107 ? -3.002 2.077 -31.102 1.00 69.94 107 PRO A O 1
ATOM 890 N N . THR A 1 108 ? -4.038 0.079 -31.098 1.00 61.19 108 THR A N 1
ATOM 891 C CA . THR A 1 108 ? -3.168 -0.588 -32.063 1.00 61.19 108 THR A CA 1
ATOM 892 C C . THR A 1 108 ? -3.502 -0.060 -33.455 1.00 61.19 108 THR A C 1
ATOM 894 O O . THR A 1 108 ? -4.015 -0.779 -34.302 1.00 61.19 108 THR A O 1
ATOM 897 N N . THR A 1 109 ? -3.278 1.228 -33.710 1.00 62.81 109 THR A N 1
ATOM 898 C CA . THR A 1 109 ? -3.056 1.656 -35.082 1.00 62.81 109 THR A CA 1
ATOM 899 C C . THR A 1 109 ? -1.780 0.952 -35.504 1.00 62.81 109 THR A C 1
ATOM 901 O O . THR A 1 109 ? -0.741 1.105 -34.862 1.00 62.81 109 THR A O 1
ATOM 904 N N . GLU A 1 110 ? -1.867 0.092 -36.518 1.00 61.22 110 GLU A N 1
ATOM 905 C CA . GLU A 1 110 ? -0.691 -0.459 -37.178 1.00 61.22 110 GLU A CA 1
ATOM 906 C C . GLU A 1 110 ? 0.192 0.723 -37.579 1.00 61.22 110 GLU A C 1
ATOM 908 O O . GLU A 1 110 ? -0.067 1.404 -38.573 1.00 61.22 110 GLU A O 1
ATOM 913 N N . ILE A 1 111 ? 1.211 1.024 -36.772 1.00 59.84 111 ILE A N 1
ATOM 914 C CA . ILE A 1 111 ? 2.227 1.999 -37.134 1.00 59.84 111 ILE A CA 1
ATOM 915 C C . ILE A 1 111 ? 3.009 1.316 -38.249 1.00 59.84 111 ILE A C 1
ATOM 917 O O . ILE A 1 111 ? 4.010 0.643 -37.999 1.00 59.84 111 ILE A O 1
ATOM 921 N N . LYS A 1 112 ? 2.522 1.437 -39.488 1.00 63.41 112 LYS A N 1
ATOM 922 C CA . LYS A 1 112 ? 3.313 1.162 -40.681 1.00 63.41 112 LYS A CA 1
ATOM 923 C C . LYS A 1 112 ? 4.488 2.124 -40.600 1.00 63.41 112 LYS A C 1
ATOM 925 O O . LYS A 1 112 ? 4.358 3.309 -40.892 1.00 63.41 112 LYS A O 1
ATOM 930 N N . ARG A 1 113 ? 5.614 1.636 -40.078 1.00 62.06 113 ARG A N 1
ATOM 931 C CA . ARG A 1 113 ? 6.868 2.382 -40.030 1.00 62.06 113 ARG A CA 1
ATOM 932 C C . ARG A 1 113 ? 7.349 2.509 -41.467 1.00 62.06 113 ARG A C 1
ATOM 934 O O . ARG A 1 113 ? 8.080 1.656 -41.957 1.00 62.06 113 ARG A O 1
ATOM 941 N N . TYR A 1 114 ? 6.874 3.535 -42.161 1.00 67.06 114 TYR A N 1
ATOM 942 C CA . TYR A 1 114 ? 7.458 3.940 -43.425 1.00 67.06 114 TYR A CA 1
ATOM 943 C C . TYR A 1 114 ? 8.822 4.548 -43.098 1.00 67.06 114 TYR A C 1
ATOM 945 O O . TYR A 1 114 ? 8.908 5.609 -42.484 1.00 67.06 114 TYR A O 1
ATOM 953 N N . PHE A 1 115 ? 9.890 3.831 -43.435 1.00 70.44 115 PHE A N 1
ATOM 954 C CA . PHE A 1 115 ? 11.231 4.399 -43.445 1.00 70.44 115 PHE A CA 1
ATOM 955 C C . PHE A 1 115 ? 11.400 5.114 -44.782 1.00 70.44 115 PHE A C 1
ATOM 957 O O . PHE A 1 115 ? 11.414 4.469 -45.829 1.00 70.44 115 PHE A O 1
ATOM 964 N N . SER A 1 116 ? 11.471 6.442 -44.754 1.00 79.06 116 SER A N 1
ATOM 965 C CA . SER A 1 116 ? 11.830 7.231 -45.929 1.00 79.06 116 SER A CA 1
ATOM 966 C C . SER A 1 116 ? 13.320 7.085 -46.216 1.00 79.06 116 SER A C 1
ATOM 968 O O . SER A 1 116 ? 14.136 7.150 -45.295 1.00 79.06 116 SER A O 1
ATOM 970 N N . GLU A 1 117 ? 13.689 6.930 -47.485 1.00 84.88 117 GLU A N 1
ATOM 971 C CA . GLU A 1 117 ? 15.089 7.006 -47.896 1.00 84.88 117 GLU A CA 1
ATOM 972 C C . GLU A 1 117 ? 15.632 8.413 -47.613 1.00 84.88 117 GLU A C 1
ATOM 974 O O . GLU A 1 117 ? 15.116 9.408 -48.122 1.00 84.88 117 GLU A O 1
ATOM 979 N N . HIS A 1 118 ? 16.671 8.502 -46.781 1.00 85.56 118 HIS A N 1
ATOM 980 C CA . HIS A 1 118 ? 17.327 9.773 -46.452 1.00 85.56 118 HIS A CA 1
ATOM 981 C C . HIS A 1 118 ? 18.466 10.112 -47.417 1.00 85.56 118 HIS A C 1
ATOM 983 O O . HIS A 1 118 ? 18.908 11.264 -47.484 1.00 85.56 118 HIS A O 1
ATOM 989 N N . SER A 1 119 ? 18.976 9.124 -48.153 1.00 88.94 119 SER A N 1
ATOM 990 C CA . SER A 1 119 ? 20.089 9.331 -49.069 1.00 88.94 119 SER A CA 1
ATOM 991 C C . SER A 1 119 ? 19.635 10.115 -50.300 1.00 88.94 119 SER A C 1
ATOM 993 O O . SER A 1 119 ? 18.609 9.830 -50.914 1.00 88.94 119 SER A O 1
ATOM 995 N N . LYS A 1 120 ? 20.444 11.091 -50.722 1.00 88.75 120 LYS A N 1
ATOM 996 C CA . LYS A 1 120 ? 20.162 11.881 -51.933 1.00 88.75 120 LYS A CA 1
ATOM 997 C C . LYS A 1 120 ? 20.642 11.214 -53.228 1.00 88.75 120 LYS A C 1
ATOM 999 O O . LYS A 1 120 ? 20.299 11.671 -54.309 1.00 88.75 120 LYS A O 1
ATOM 1004 N N . GLY A 1 121 ? 21.462 10.163 -53.126 1.00 88.19 121 GLY A N 1
ATOM 1005 C CA . GLY A 1 121 ? 22.068 9.485 -54.282 1.00 88.19 121 GLY A CA 1
ATOM 1006 C C . GLY A 1 121 ? 23.151 10.310 -54.993 1.00 88.19 121 GLY A C 1
ATOM 1007 O O . GLY A 1 121 ? 23.649 9.909 -56.043 1.00 88.19 121 GLY A O 1
ATOM 1008 N N . ILE A 1 122 ? 23.541 11.454 -54.425 1.00 90.94 122 ILE A N 1
ATOM 1009 C CA . ILE A 1 122 ? 24.541 12.361 -54.992 1.00 90.94 122 ILE A CA 1
ATOM 1010 C C . ILE A 1 122 ? 25.924 11.912 -54.515 1.00 90.94 122 ILE A C 1
ATOM 1012 O O . ILE A 1 122 ? 26.357 12.258 -53.419 1.00 90.94 122 ILE A O 1
ATOM 1016 N N . PHE A 1 123 ? 26.601 11.109 -55.329 1.00 93.06 123 PHE A N 1
ATOM 1017 C CA . PHE A 1 123 ? 27.991 10.703 -55.121 1.00 93.06 123 PHE A CA 1
ATOM 1018 C C . PHE A 1 123 ? 28.673 10.462 -56.468 1.00 93.06 123 PHE A C 1
ATOM 1020 O O . PHE A 1 123 ? 27.997 10.159 -57.452 1.00 93.06 123 PHE A O 1
ATOM 1027 N N . ILE A 1 124 ? 30.000 10.577 -56.517 1.00 93.75 124 ILE A N 1
ATOM 1028 C CA . ILE A 1 124 ? 30.803 10.277 -57.709 1.00 93.75 124 ILE A CA 1
ATOM 1029 C C . ILE A 1 124 ? 31.289 8.828 -57.611 1.00 93.75 124 ILE A C 1
ATOM 1031 O O . ILE A 1 124 ? 31.794 8.403 -56.574 1.00 93.75 124 ILE A O 1
ATOM 1035 N N . ASN A 1 125 ? 31.110 8.056 -58.681 1.00 93.88 125 ASN A N 1
ATOM 1036 C CA . ASN A 1 125 ? 31.548 6.665 -58.748 1.00 93.88 125 ASN A CA 1
ATOM 1037 C C . ASN A 1 125 ? 32.970 6.591 -59.324 1.00 93.88 125 ASN A C 1
ATOM 1039 O O . ASN A 1 125 ? 33.164 6.747 -60.526 1.00 93.88 125 ASN A O 1
ATOM 1043 N N . HIS A 1 126 ? 33.960 6.360 -58.461 1.00 94.69 126 HIS A N 1
ATOM 1044 C CA . HIS A 1 126 ? 35.375 6.264 -58.845 1.00 94.69 126 HIS A CA 1
ATOM 1045 C C . HIS A 1 126 ? 35.822 4.839 -59.209 1.00 94.69 126 HIS A C 1
ATOM 1047 O O . HIS A 1 126 ? 37.010 4.610 -59.438 1.00 94.69 126 HIS A O 1
ATOM 1053 N N . SER A 1 127 ? 34.907 3.865 -59.232 1.00 93.62 127 SER A N 1
ATOM 1054 C CA . SER A 1 127 ? 35.271 2.476 -59.501 1.00 93.62 127 SER A CA 1
ATOM 1055 C C . SER A 1 127 ? 35.726 2.292 -60.948 1.00 93.62 127 SER A C 1
ATOM 1057 O O . SER A 1 127 ? 34.998 2.633 -61.881 1.00 93.62 127 SER A O 1
ATOM 1059 N N . THR A 1 128 ? 36.910 1.702 -61.120 1.00 93.31 128 THR A N 1
ATOM 1060 C CA . THR A 1 128 ? 37.495 1.338 -62.419 1.00 93.31 128 THR A CA 1
ATOM 1061 C C . THR A 1 128 ? 37.093 -0.062 -62.879 1.00 93.31 128 THR A C 1
ATOM 1063 O O . THR A 1 128 ? 37.162 -0.360 -64.069 1.00 93.31 128 THR A O 1
ATOM 1066 N N . ASN A 1 129 ? 36.655 -0.927 -61.957 1.00 96.56 129 ASN A N 1
ATOM 1067 C CA . ASN A 1 129 ? 36.146 -2.251 -62.295 1.00 96.56 129 ASN A CA 1
ATOM 1068 C C . ASN A 1 129 ? 34.690 -2.129 -62.795 1.00 96.56 129 ASN A C 1
ATOM 1070 O O . ASN A 1 129 ? 33.855 -1.585 -62.060 1.00 96.56 129 ASN A O 1
ATOM 1074 N N . PRO A 1 130 ? 34.365 -2.653 -63.994 1.00 94.50 130 PRO A N 1
ATOM 1075 C CA . PRO A 1 130 ? 33.052 -2.486 -64.618 1.00 94.50 130 PRO A CA 1
ATOM 1076 C C . PRO A 1 130 ? 31.903 -3.113 -63.815 1.00 94.50 130 PRO A C 1
ATOM 1078 O O . PRO A 1 130 ? 30.818 -2.536 -63.749 1.00 94.50 130 PRO A O 1
ATOM 1081 N N . GLU A 1 131 ? 32.129 -4.251 -63.157 1.00 95.06 131 GLU A N 1
ATOM 1082 C CA . GLU A 1 131 ? 31.098 -4.933 -62.364 1.00 95.06 131 GLU A CA 1
ATOM 1083 C C . GLU A 1 131 ? 30.746 -4.129 -61.109 1.00 95.06 131 GLU A C 1
ATOM 1085 O O . GLU A 1 131 ? 29.577 -3.899 -60.796 1.00 95.06 131 GLU A O 1
ATOM 1090 N N . ILE A 1 132 ? 31.773 -3.630 -60.418 1.00 93.81 132 ILE A N 1
ATOM 1091 C CA . ILE A 1 132 ? 31.607 -2.800 -59.221 1.00 93.81 132 ILE A CA 1
ATOM 1092 C C . ILE A 1 132 ? 30.974 -1.460 -59.598 1.00 93.81 132 ILE A C 1
ATOM 1094 O O . ILE A 1 132 ? 30.089 -0.970 -58.894 1.00 93.81 132 ILE A O 1
ATOM 1098 N N . HIS A 1 133 ? 31.387 -0.882 -60.728 1.00 96.25 133 HIS A N 1
ATOM 1099 C CA . HIS A 1 133 ? 30.810 0.355 -61.230 1.00 96.25 133 HIS A CA 1
ATOM 1100 C C . HIS A 1 133 ? 29.295 0.205 -61.429 1.00 96.25 133 HIS A C 1
ATOM 1102 O O . HIS A 1 133 ? 28.531 1.008 -60.895 1.00 96.25 133 HIS A O 1
ATOM 1108 N N . ALA A 1 134 ? 28.854 -0.867 -62.093 1.00 96.12 134 ALA A N 1
ATOM 1109 C CA . ALA A 1 134 ? 27.437 -1.144 -62.319 1.00 96.12 134 ALA A CA 1
ATOM 1110 C C . ALA A 1 134 ? 26.634 -1.317 -61.014 1.00 96.12 134 ALA A C 1
ATOM 1112 O O . ALA A 1 134 ? 25.485 -0.874 -60.930 1.00 96.12 134 ALA A O 1
ATOM 1113 N N . LEU A 1 135 ? 27.224 -1.920 -59.975 1.00 96.44 135 LEU A N 1
ATOM 1114 C CA . LEU A 1 135 ? 26.575 -2.065 -58.666 1.00 96.44 135 LEU A CA 1
ATOM 1115 C C . LEU A 1 135 ? 26.318 -0.714 -57.986 1.00 96.44 135 LEU A C 1
ATOM 1117 O O . LEU A 1 135 ? 25.224 -0.498 -57.459 1.00 96.44 135 LEU A O 1
ATOM 1121 N N . PHE A 1 136 ? 27.283 0.206 -58.031 1.00 95.88 136 PHE A N 1
ATOM 1122 C CA . PHE A 1 136 ? 27.113 1.560 -57.493 1.00 95.88 136 PHE A CA 1
ATOM 1123 C C . PHE A 1 136 ? 26.022 2.341 -58.233 1.00 95.88 136 PHE A C 1
ATOM 1125 O O . PHE A 1 136 ? 25.193 2.993 -57.595 1.00 95.88 136 PHE A O 1
ATOM 1132 N N . GLU A 1 137 ? 25.957 2.221 -59.560 1.00 95.62 137 GLU A N 1
ATOM 1133 C CA . GLU A 1 137 ? 24.893 2.843 -60.359 1.00 95.62 137 GLU A CA 1
ATOM 1134 C C . GLU A 1 137 ? 23.511 2.270 -60.010 1.00 95.62 137 GLU A C 1
ATOM 1136 O O . GLU A 1 137 ? 22.548 3.014 -59.807 1.00 95.62 137 GLU A O 1
ATOM 1141 N N . LYS A 1 138 ? 23.412 0.947 -59.830 1.00 96.12 138 LYS A N 1
ATOM 1142 C CA . LYS A 1 138 ? 22.175 0.284 -59.394 1.00 96.12 138 LYS A CA 1
ATOM 1143 C C . LYS A 1 138 ? 21.726 0.753 -58.007 1.00 96.12 138 LYS A C 1
ATOM 1145 O O . LYS A 1 138 ? 20.532 0.952 -57.782 1.00 96.12 138 LYS A O 1
ATOM 1150 N N . LEU A 1 139 ? 22.670 0.953 -57.089 1.00 94.06 139 LEU A N 1
ATOM 1151 C CA . LEU A 1 139 ? 22.398 1.487 -55.756 1.00 94.06 139 LEU A CA 1
ATOM 1152 C C . LEU A 1 139 ? 21.903 2.938 -55.823 1.00 94.06 139 LEU A C 1
ATOM 1154 O O . LEU A 1 139 ? 20.931 3.273 -55.145 1.00 94.06 139 LEU A O 1
ATOM 1158 N N . ARG A 1 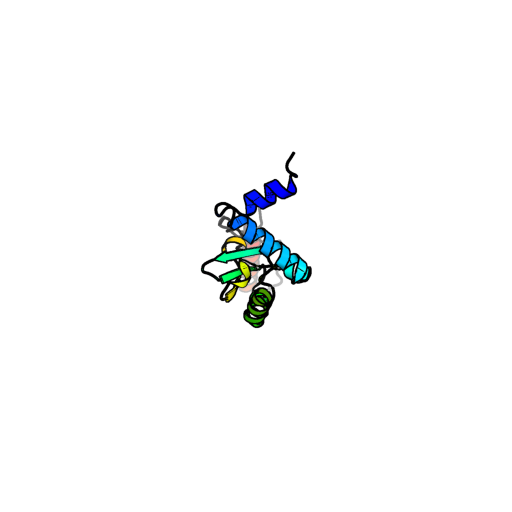140 ? 22.487 3.780 -56.687 1.00 94.19 140 ARG A N 1
ATOM 1159 C CA . ARG A 1 140 ? 21.994 5.149 -56.914 1.00 94.19 140 ARG A CA 1
ATOM 1160 C C . ARG A 1 140 ? 20.538 5.153 -57.385 1.00 94.19 140 ARG A C 1
ATOM 1162 O O . ARG A 1 140 ? 19.734 5.914 -56.852 1.00 94.19 140 ARG A O 1
ATOM 1169 N N . LEU A 1 141 ? 20.181 4.279 -58.327 1.00 93.81 141 LEU A N 1
ATOM 1170 C CA . LEU A 1 141 ? 18.802 4.155 -58.813 1.00 93.81 141 LEU A CA 1
ATOM 1171 C C . LEU A 1 141 ? 17.830 3.722 -57.708 1.00 93.81 141 LEU A C 1
ATOM 1173 O O . LEU A 1 141 ? 16.727 4.260 -57.615 1.00 93.81 141 LEU A O 1
ATOM 1177 N N . ALA A 1 142 ? 18.235 2.775 -56.858 1.00 91.00 142 ALA A N 1
ATOM 1178 C CA . ALA A 1 142 ? 17.417 2.329 -55.733 1.00 91.00 142 ALA A CA 1
ATOM 1179 C C . ALA A 1 142 ? 17.149 3.465 -54.734 1.00 91.00 142 ALA A C 1
ATOM 1181 O O . ALA A 1 142 ? 16.011 3.625 -54.296 1.00 91.00 142 ALA A O 1
ATOM 1182 N N . ILE A 1 143 ? 18.167 4.280 -54.438 1.00 91.38 143 ILE A N 1
ATOM 1183 C CA . ILE A 1 143 ? 18.033 5.462 -53.580 1.00 91.38 143 ILE A CA 1
ATOM 1184 C C . ILE A 1 143 ? 17.038 6.459 -54.184 1.00 91.38 143 ILE A C 1
ATOM 1186 O O . ILE A 1 143 ? 16.091 6.853 -53.513 1.00 91.38 143 ILE A O 1
ATOM 1190 N N . LEU A 1 144 ? 17.205 6.832 -55.458 1.00 89.94 144 LEU A N 1
ATOM 1191 C CA . LEU A 1 144 ? 16.325 7.804 -56.120 1.00 89.94 144 LEU A CA 1
ATOM 1192 C C . LEU A 1 144 ? 14.866 7.335 -56.169 1.00 89.94 144 LEU A C 1
ATOM 1194 O O . LEU A 1 144 ? 13.958 8.129 -55.954 1.00 89.94 144 LEU A O 1
ATOM 1198 N N . ARG A 1 145 ? 14.632 6.038 -56.400 1.00 88.75 145 ARG A N 1
ATOM 1199 C CA . ARG A 1 145 ? 13.281 5.459 -56.423 1.00 88.75 145 ARG A CA 1
ATOM 1200 C C . ARG A 1 145 ? 12.587 5.517 -55.061 1.00 88.75 145 ARG A C 1
ATOM 1202 O O . ARG A 1 145 ? 11.367 5.619 -55.006 1.00 88.75 145 ARG A O 1
ATOM 1209 N N . ASN A 1 146 ? 13.352 5.389 -53.983 1.00 86.88 146 ASN A N 1
ATOM 1210 C CA . ASN A 1 146 ? 12.817 5.312 -52.627 1.00 86.88 146 ASN A CA 1
ATOM 1211 C C . ASN A 1 146 ? 12.725 6.690 -51.944 1.00 86.88 146 ASN A C 1
ATOM 1213 O O . ASN A 1 146 ? 12.290 6.763 -50.791 1.00 86.88 146 ASN A O 1
ATOM 1217 N N . GLN A 1 147 ? 13.134 7.771 -52.621 1.00 84.69 147 GLN A N 1
ATOM 1218 C CA . GLN A 1 147 ? 12.981 9.126 -52.101 1.00 84.69 147 GLN A CA 1
ATOM 1219 C C . GLN A 1 147 ? 11.498 9.500 -51.987 1.00 84.69 147 GLN A C 1
ATOM 1221 O O . GLN A 1 147 ? 10.718 9.205 -52.895 1.00 84.69 147 GLN A O 1
ATOM 1226 N N . PRO A 1 148 ? 11.092 10.160 -50.889 1.00 78.12 148 PRO A N 1
ATOM 1227 C CA . PRO A 1 148 ? 9.730 10.648 -50.754 1.00 78.12 148 PRO A CA 1
ATOM 1228 C C . PRO A 1 148 ? 9.453 11.705 -51.831 1.00 78.12 148 PRO A C 1
ATOM 1230 O O . PRO A 1 148 ? 10.236 12.640 -52.008 1.00 78.12 148 PRO A O 1
ATOM 1233 N N . THR A 1 149 ? 8.343 11.553 -52.554 1.00 67.56 149 THR A N 1
ATOM 1234 C CA . THR A 1 149 ? 7.849 12.559 -53.500 1.00 67.56 149 THR A CA 1
ATOM 1235 C C . THR A 1 149 ? 7.591 13.855 -52.730 1.00 67.56 149 THR A C 1
ATOM 1237 O O . THR A 1 149 ? 6.875 13.841 -51.732 1.00 67.56 149 THR A O 1
ATOM 1240 N N . GLN A 1 150 ? 8.222 14.955 -53.143 1.00 55.22 150 GLN A N 1
ATOM 1241 C CA . GLN A 1 150 ? 7.919 16.274 -52.589 1.00 55.22 150 GLN A CA 1
ATOM 1242 C C . GLN A 1 150 ? 6.616 16.764 -53.235 1.00 55.22 150 GLN A C 1
ATOM 1244 O O . GLN A 1 150 ? 6.630 17.111 -54.415 1.00 55.22 150 GLN A O 1
ATOM 1249 N N . GLU A 1 151 ? 5.508 16.722 -52.490 1.00 41.44 151 GLU A N 1
ATOM 1250 C CA . GLU A 1 151 ? 4.285 17.499 -52.764 1.00 41.44 151 GLU A CA 1
ATOM 1251 C C . GLU A 1 151 ? 4.325 18.829 -52.005 1.00 41.44 151 GLU A C 1
ATOM 1253 O O . GLU A 1 151 ? 4.782 18.827 -50.834 1.00 41.44 151 GLU A O 1
#

Radius of gyration: 33.27 Å; chains: 1; bounding box: 69×33×87 Å